Protein AF-A0A258F8Z8-F1 (afdb_monomer_lite)

Structure (mmCIF, N/CA/C/O backbone):
data_AF-A0A258F8Z8-F1
#
_entry.id   AF-A0A258F8Z8-F1
#
loop_
_atom_site.group_PDB
_atom_site.id
_atom_site.type_symbol
_atom_site.label_atom_id
_atom_site.label_alt_id
_atom_site.label_comp_id
_atom_site.label_asym_id
_atom_site.label_entity_id
_atom_site.label_seq_id
_atom_site.pdbx_PDB_ins_code
_atom_site.Cartn_x
_atom_site.Cartn_y
_atom_site.Cartn_z
_atom_site.occupancy
_atom_site.B_iso_or_equiv
_atom_site.auth_seq_id
_atom_site.auth_comp_id
_atom_site.auth_asym_id
_atom_site.auth_atom_id
_atom_site.pdbx_PDB_model_num
ATOM 1 N N . PRO A 1 1 ? -14.882 12.224 1.139 1.00 86.50 1 PRO A N 1
ATOM 2 C CA . PRO A 1 1 ? -14.019 11.338 1.958 1.00 86.50 1 PRO A CA 1
ATOM 3 C C . PRO A 1 1 ? -13.724 10.026 1.216 1.00 86.50 1 PRO A C 1
ATOM 5 O O . PRO A 1 1 ? -14.561 9.597 0.428 1.00 86.50 1 PRO A O 1
ATOM 8 N N . PHE A 1 2 ? -12.548 9.430 1.429 1.00 91.31 2 PHE A N 1
ATOM 9 C CA . PHE A 1 2 ? -12.194 8.117 0.872 1.00 91.31 2 PHE A CA 1
ATOM 10 C C . PHE A 1 2 ? -12.499 6.996 1.881 1.00 91.31 2 PHE A C 1
ATOM 12 O O . PHE A 1 2 ? -12.669 7.272 3.069 1.00 91.31 2 PHE A O 1
ATOM 19 N N . ASP A 1 3 ? -12.576 5.751 1.404 1.00 95.31 3 ASP A N 1
ATOM 20 C CA . ASP A 1 3 ? -12.782 4.550 2.224 1.00 95.31 3 ASP A CA 1
ATOM 21 C C . ASP A 1 3 ? -11.467 3.754 2.314 1.00 95.31 3 ASP A C 1
ATOM 23 O O . ASP A 1 3 ? -11.030 3.211 1.292 1.00 95.31 3 ASP A O 1
ATOM 27 N N . PRO A 1 4 ? -10.824 3.661 3.495 1.00 94.94 4 PRO A N 1
ATOM 28 C CA . PRO A 1 4 ? -9.562 2.937 3.668 1.00 94.94 4 PRO A CA 1
ATOM 29 C C . PRO A 1 4 ? -9.626 1.468 3.231 1.00 94.94 4 PRO A C 1
ATOM 31 O O . PRO A 1 4 ? -8.634 0.930 2.741 1.00 94.94 4 PRO A O 1
ATOM 34 N N . THR A 1 5 ? -10.798 0.833 3.333 1.00 95.56 5 THR A N 1
ATOM 35 C CA . THR A 1 5 ? -10.990 -0.577 2.960 1.00 95.56 5 THR A CA 1
ATOM 36 C C . THR A 1 5 ? -11.029 -0.800 1.450 1.00 95.56 5 THR A C 1
ATOM 38 O O . THR A 1 5 ? -10.843 -1.922 0.993 1.00 95.56 5 THR A O 1
ATOM 41 N N . ARG A 1 6 ? -11.251 0.268 0.673 1.00 95.44 6 ARG A N 1
ATOM 42 C CA . ARG A 1 6 ? -11.327 0.251 -0.797 1.00 95.44 6 ARG A CA 1
ATOM 43 C C . ARG A 1 6 ? -10.240 1.093 -1.461 1.00 95.44 6 ARG A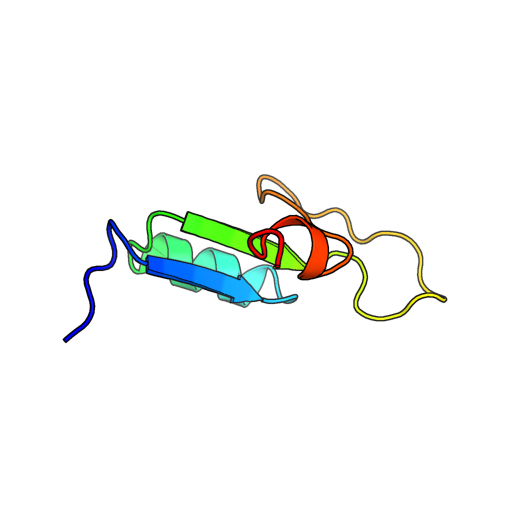 C 1
ATOM 45 O O . ARG A 1 6 ? -10.290 1.324 -2.667 1.00 95.44 6 ARG A O 1
ATOM 52 N N . THR A 1 7 ? -9.290 1.595 -0.679 1.00 94.69 7 THR A N 1
ATOM 53 C CA . THR A 1 7 ? -8.229 2.478 -1.162 1.00 94.69 7 THR A CA 1
ATOM 54 C C . THR A 1 7 ? -6.967 1.674 -1.431 1.00 94.69 7 THR A C 1
ATOM 56 O O . THR A 1 7 ? -6.544 0.890 -0.585 1.00 94.69 7 THR A O 1
ATOM 59 N N . LEU A 1 8 ? -6.370 1.892 -2.605 1.00 92.69 8 LEU A N 1
ATOM 60 C CA . LEU A 1 8 ? -5.021 1.446 -2.937 1.00 92.69 8 LEU A CA 1
ATOM 61 C C . LEU A 1 8 ? -4.035 2.574 -2.650 1.00 92.69 8 LEU A C 1
ATOM 63 O O . LEU A 1 8 ? -4.203 3.683 -3.156 1.00 92.69 8 LEU A O 1
ATOM 67 N N . PHE A 1 9 ? -3.007 2.278 -1.862 1.00 92.94 9 PHE A N 1
ATOM 68 C CA . PHE A 1 9 ? -1.897 3.182 -1.598 1.00 92.94 9 PHE A CA 1
ATOM 69 C C . PHE A 1 9 ? -0.597 2.583 -2.145 1.00 92.94 9 PHE A C 1
ATOM 71 O O . PHE A 1 9 ? -0.284 1.421 -1.878 1.00 92.94 9 PHE A O 1
ATOM 78 N N . VAL A 1 10 ? 0.128 3.370 -2.942 1.00 90.88 10 VAL A N 1
ATOM 79 C CA . VAL A 1 10 ? 1.325 2.936 -3.674 1.00 90.88 10 VAL A CA 1
ATOM 80 C C . VAL A 1 10 ? 2.477 3.887 -3.365 1.00 90.88 10 VAL A C 1
ATOM 82 O O . VAL A 1 10 ? 2.316 5.091 -3.548 1.00 90.88 10 VAL A O 1
ATOM 85 N N . ASP A 1 11 ? 3.613 3.361 -2.909 1.00 88.50 11 ASP A N 1
ATOM 86 C CA . ASP A 1 11 ? 4.790 4.150 -2.510 1.00 88.50 11 ASP A CA 1
ATOM 87 C C . ASP A 1 11 ? 6.080 3.304 -2.625 1.00 88.50 11 ASP A C 1
ATOM 89 O O . ASP A 1 11 ? 6.017 2.073 -2.666 1.00 88.50 11 ASP A O 1
ATOM 93 N N . ASP A 1 12 ? 7.255 3.929 -2.703 1.00 84.62 12 ASP A N 1
ATOM 94 C CA . ASP A 1 12 ? 8.566 3.254 -2.759 1.00 84.62 12 ASP A CA 1
ATOM 95 C C . ASP A 1 12 ? 9.289 3.217 -1.394 1.00 84.62 12 ASP A C 1
ATOM 97 O O . ASP A 1 12 ? 10.372 2.634 -1.249 1.00 84.62 12 ASP A O 1
ATOM 101 N N . SER A 1 13 ? 8.673 3.802 -0.365 1.00 86.50 13 SER A N 1
ATOM 102 C CA . SER A 1 13 ? 9.175 3.883 1.001 1.00 86.50 13 SER A CA 1
ATOM 103 C C . SER A 1 13 ? 8.458 2.900 1.931 1.00 86.50 13 SER A C 1
ATOM 105 O O . SER A 1 13 ? 7.313 3.107 2.343 1.00 86.50 13 SER A O 1
ATOM 107 N N . LEU A 1 14 ? 9.164 1.845 2.358 1.00 87.31 14 LEU A N 1
ATOM 108 C CA . LEU A 1 14 ? 8.655 0.873 3.342 1.00 87.31 14 LEU A CA 1
ATOM 109 C C . LEU A 1 14 ? 8.150 1.527 4.650 1.00 87.31 14 LEU A C 1
ATOM 111 O O . LEU A 1 14 ? 7.092 1.122 5.140 1.00 87.31 14 LEU A O 1
ATOM 115 N N . PRO A 1 15 ? 8.814 2.556 5.226 1.00 90.69 15 PRO A N 1
ATOM 116 C CA . PRO A 1 15 ? 8.270 3.284 6.376 1.00 90.69 15 PRO A CA 1
ATOM 117 C C . PRO A 1 15 ? 6.907 3.944 6.113 1.00 90.69 15 PRO A C 1
ATOM 119 O O . PRO A 1 15 ? 6.050 3.978 7.002 1.00 90.69 15 PRO A O 1
ATOM 122 N N . VAL A 1 16 ? 6.683 4.452 4.897 1.00 92.44 16 VAL A N 1
ATOM 123 C CA . VAL A 1 16 ? 5.413 5.085 4.514 1.00 92.44 16 VAL A CA 1
ATOM 124 C C . VAL A 1 16 ? 4.329 4.022 4.345 1.00 92.44 16 VAL A C 1
ATOM 126 O O . VAL A 1 16 ? 3.246 4.170 4.910 1.00 92.44 16 VAL A O 1
ATOM 129 N N . LEU A 1 17 ? 4.630 2.904 3.678 1.00 92.62 17 LEU A N 1
ATOM 130 C CA . LEU A 1 17 ? 3.699 1.777 3.534 1.00 92.62 17 LEU A CA 1
ATOM 131 C C . LEU A 1 17 ? 3.298 1.179 4.888 1.00 92.62 17 LEU A C 1
ATOM 133 O O . LEU A 1 17 ? 2.123 0.900 5.129 1.00 92.62 17 LEU A O 1
ATOM 137 N N . ASN A 1 18 ? 4.246 1.054 5.817 1.00 93.12 18 ASN A N 1
ATOM 138 C CA . ASN A 1 18 ? 3.955 0.629 7.183 1.00 93.12 18 ASN A CA 1
ATOM 139 C C . ASN A 1 18 ? 3.041 1.617 7.924 1.00 93.12 18 ASN A C 1
ATOM 141 O O . ASN A 1 18 ? 2.143 1.193 8.654 1.00 93.12 18 ASN A O 1
ATOM 145 N N . SER A 1 19 ? 3.215 2.921 7.701 1.00 95.81 19 SER A N 1
ATOM 146 C CA . SER A 1 19 ? 2.334 3.947 8.272 1.00 95.81 19 SER A CA 1
ATOM 147 C C . SER A 1 19 ? 0.923 3.876 7.676 1.00 95.81 19 SER A C 1
ATOM 149 O O . SER A 1 19 ? -0.060 3.954 8.411 1.00 95.81 19 SER A O 1
ATOM 151 N N . ALA A 1 20 ? 0.805 3.647 6.365 1.00 94.75 20 ALA A N 1
ATOM 152 C CA . ALA A 1 20 ? -0.474 3.443 5.683 1.00 94.75 20 ALA A CA 1
ATOM 153 C C . ALA A 1 20 ? -1.203 2.178 6.176 1.00 94.75 20 ALA A C 1
ATOM 155 O O . ALA A 1 20 ? -2.418 2.201 6.389 1.00 94.75 20 ALA A O 1
ATOM 156 N N . ARG A 1 21 ? -0.458 1.097 6.445 1.00 94.00 21 ARG A N 1
ATOM 157 C CA . ARG A 1 21 ? -0.983 -0.116 7.090 1.00 94.00 21 ARG A CA 1
ATOM 158 C C . ARG A 1 21 ? -1.529 0.177 8.483 1.00 94.00 21 ARG A C 1
ATOM 160 O O . ARG A 1 21 ? -2.645 -0.223 8.793 1.00 94.00 21 ARG A O 1
ATOM 167 N N . ALA A 1 22 ? -0.7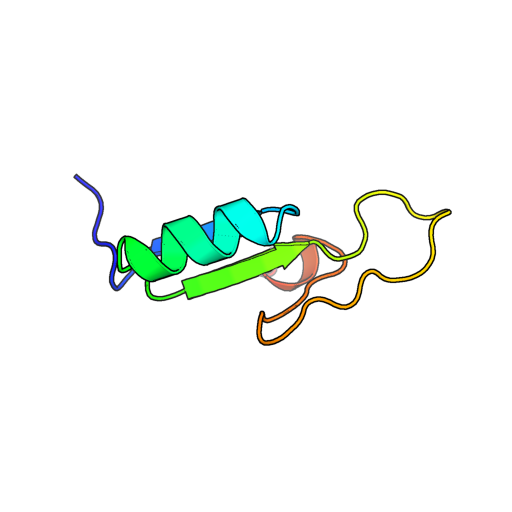64 0.897 9.304 1.00 96.12 22 ALA A N 1
ATOM 168 C CA . ALA A 1 22 ? -1.182 1.282 10.652 1.00 96.12 22 ALA A CA 1
ATOM 169 C C . ALA A 1 22 ? -2.404 2.218 10.646 1.00 96.12 22 ALA A C 1
ATOM 171 O O . ALA A 1 22 ? -3.228 2.157 11.554 1.00 96.12 22 ALA A O 1
ATOM 172 N N . TYR A 1 23 ? -2.549 3.045 9.606 1.00 95.69 23 TYR A N 1
ATOM 173 C CA . TYR A 1 23 ? -3.730 3.882 9.385 1.00 95.69 23 TYR A CA 1
ATOM 174 C C . TYR A 1 23 ? -4.986 3.073 9.001 1.00 95.69 23 TYR A C 1
ATOM 176 O O . TYR A 1 23 ? -6.103 3.549 9.194 1.00 95.69 23 TYR A O 1
ATOM 184 N N . GLY A 1 24 ? -4.824 1.848 8.490 1.00 95.81 24 GLY A N 1
ATOM 185 C CA . GLY A 1 24 ? -5.929 0.955 8.129 1.00 95.81 24 GLY A CA 1
ATOM 186 C C . GLY A 1 24 ? -6.273 0.932 6.639 1.00 95.81 24 GLY A C 1
ATOM 187 O O . GLY A 1 24 ? -7.380 0.528 6.283 1.00 95.81 24 GLY A O 1
ATOM 188 N N . ILE A 1 25 ? -5.359 1.357 5.758 1.00 96.50 25 ILE A N 1
ATOM 189 C CA . ILE A 1 25 ? -5.533 1.158 4.313 1.00 96.50 25 ILE A CA 1
ATOM 190 C C . ILE A 1 25 ? -5.362 -0.329 3.993 1.00 96.50 25 ILE A C 1
ATOM 192 O O . ILE A 1 25 ? -4.337 -0.925 4.323 1.00 96.50 25 ILE A O 1
ATOM 196 N N . ALA A 1 26 ? -6.367 -0.926 3.349 1.00 93.75 26 ALA A N 1
ATOM 197 C CA . ALA A 1 26 ? -6.404 -2.367 3.107 1.00 93.75 26 ALA A CA 1
ATOM 198 C C . ALA A 1 26 ? -5.503 -2.825 1.950 1.00 93.75 26 ALA A C 1
ATOM 200 O O . ALA A 1 26 ? -5.030 -3.961 1.961 1.00 93.75 26 ALA A O 1
ATOM 201 N N . HIS A 1 27 ? -5.268 -1.969 0.952 1.00 93.19 27 HIS A N 1
ATOM 202 C CA . HIS A 1 27 ? -4.489 -2.324 -0.232 1.00 93.19 27 HIS A CA 1
ATOM 203 C C . HIS A 1 27 ? -3.216 -1.479 -0.309 1.00 93.19 27 HIS A C 1
ATOM 205 O O . HIS A 1 27 ? -3.276 -0.259 -0.467 1.00 93.19 27 HIS A O 1
ATOM 211 N N . LEU A 1 28 ? -2.063 -2.139 -0.203 1.00 92.56 28 LEU A N 1
ATOM 212 C CA . LEU A 1 28 ? -0.741 -1.515 -0.160 1.00 92.56 28 LEU A CA 1
ATOM 213 C C . LEU A 1 28 ? 0.149 -2.142 -1.226 1.00 92.56 28 LEU A C 1
ATOM 215 O O . LEU A 1 28 ? 0.198 -3.368 -1.343 1.00 92.56 28 LEU A O 1
ATOM 219 N N . LEU A 1 29 ? 0.847 -1.304 -1.985 1.00 91.06 29 LEU A N 1
ATOM 220 C CA . LEU A 1 29 ? 1.703 -1.741 -3.078 1.00 91.06 29 LEU A CA 1
ATOM 221 C C . LEU A 1 29 ? 3.045 -1.007 -3.034 1.00 91.06 29 LEU A C 1
ATOM 223 O O . LEU A 1 29 ? 3.086 0.221 -2.989 1.00 91.06 29 LEU A O 1
ATOM 227 N N . ALA A 1 30 ? 4.136 -1.765 -3.056 1.00 89.44 30 ALA A N 1
ATOM 228 C CA . ALA A 1 30 ? 5.487 -1.228 -3.072 1.00 89.44 30 ALA A CA 1
ATOM 229 C C . ALA A 1 30 ? 6.010 -1.081 -4.504 1.00 89.44 30 ALA A C 1
ATOM 231 O O . ALA A 1 30 ? 5.835 -1.976 -5.336 1.00 89.44 30 ALA A O 1
ATOM 232 N N . ILE A 1 31 ? 6.710 0.020 -4.781 1.00 83.06 31 ILE A N 1
ATOM 233 C CA . ILE A 1 31 ? 7.500 0.180 -6.008 1.00 83.06 31 ILE A CA 1
ATOM 234 C C . ILE A 1 31 ? 8.952 -0.158 -5.680 1.00 83.06 31 ILE A C 1
ATOM 236 O O . ILE A 1 31 ? 9.702 0.653 -5.146 1.00 83.06 31 ILE A O 1
ATOM 240 N N . CYS A 1 32 ? 9.359 -1.383 -5.998 1.00 69.88 32 CYS A N 1
ATOM 241 C CA . CYS A 1 32 ? 10.658 -1.928 -5.577 1.00 69.88 32 CYS A CA 1
ATOM 242 C C . CYS A 1 32 ? 11.805 -1.578 -6.526 1.00 69.88 32 CYS A C 1
ATOM 244 O O . CYS A 1 32 ? 12.943 -1.995 -6.304 1.00 69.88 32 CYS A O 1
ATOM 246 N N . ASN A 1 33 ? 11.495 -0.828 -7.587 1.00 68.50 33 ASN A N 1
ATOM 247 C CA . ASN A 1 33 ? 12.438 -0.467 -8.631 1.00 68.50 33 ASN A CA 1
ATOM 248 C C . ASN A 1 33 ? 12.300 1.013 -9.049 1.00 68.50 33 ASN A C 1
ATOM 250 O O . ASN A 1 33 ? 11.911 1.301 -10.180 1.00 68.50 33 ASN A O 1
ATOM 254 N N . PRO A 1 34 ? 12.579 1.977 -8.149 1.00 57.09 34 PRO A N 1
ATOM 255 C CA . PRO A 1 34 ? 12.533 3.399 -8.497 1.00 57.09 34 PRO A CA 1
ATOM 256 C C . PRO A 1 34 ? 13.714 3.834 -9.387 1.00 57.09 34 PRO A C 1
ATOM 258 O O . PRO A 1 34 ? 13.644 4.875 -10.034 1.00 57.09 34 PRO A O 1
ATOM 261 N N . ASP A 1 35 ? 14.788 3.036 -9.455 1.00 57.81 35 ASP A N 1
ATOM 262 C CA . ASP A 1 35 ? 15.982 3.301 -10.259 1.00 57.81 35 ASP A CA 1
ATOM 263 C C . ASP A 1 35 ? 16.434 2.009 -10.953 1.00 57.81 35 ASP A C 1
ATOM 265 O O . ASP A 1 35 ? 16.907 1.078 -10.303 1.00 57.81 35 ASP A O 1
ATOM 269 N N . SER A 1 36 ? 16.313 1.959 -12.285 1.00 57.00 36 SER A N 1
ATOM 270 C CA . SER A 1 36 ? 16.617 0.787 -13.127 1.00 57.00 36 SER A CA 1
ATOM 271 C C . SER A 1 36 ? 18.077 0.316 -13.067 1.00 57.00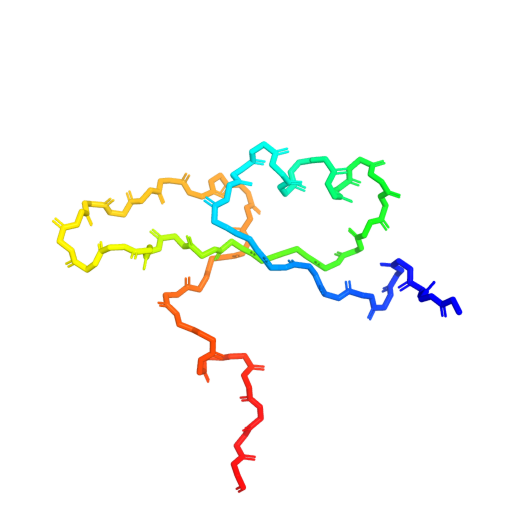 36 SER A C 1
ATOM 273 O O . SER A 1 36 ? 18.440 -0.676 -13.702 1.00 57.00 36 SER A O 1
ATOM 275 N N . ARG A 1 37 ? 18.927 1.035 -12.328 1.00 55.09 37 ARG A N 1
ATOM 276 C CA . ARG A 1 37 ? 20.355 0.760 -12.149 1.00 55.09 37 ARG A CA 1
ATOM 277 C C . ARG A 1 37 ? 20.701 0.204 -10.771 1.00 55.09 37 ARG A C 1
ATOM 279 O O . ARG A 1 37 ? 21.858 -0.162 -10.563 1.00 55.09 37 ARG A O 1
ATOM 286 N N . GLN A 1 38 ? 19.752 0.165 -9.837 1.00 57.31 38 GLN A N 1
ATOM 287 C CA . GLN A 1 38 ? 19.989 -0.309 -8.477 1.00 57.31 38 GLN A CA 1
ATOM 288 C C . GLN A 1 38 ? 19.446 -1.730 -8.278 1.00 57.31 38 GLN A C 1
ATOM 290 O O . GLN A 1 38 ? 18.468 -2.121 -8.916 1.00 57.31 38 GLN A O 1
ATOM 295 N N . PRO A 1 39 ? 20.096 -2.540 -7.424 1.00 57.59 39 PRO A N 1
ATOM 296 C CA . PRO A 1 39 ? 19.604 -3.870 -7.102 1.00 57.59 39 PRO A CA 1
ATOM 297 C C . PRO A 1 39 ? 18.233 -3.779 -6.423 1.00 57.59 39 PRO A C 1
ATOM 299 O O . PRO A 1 39 ? 17.975 -2.855 -5.651 1.00 57.59 39 PRO A O 1
ATOM 302 N N . HIS A 1 40 ? 17.376 -4.758 -6.721 1.00 60.19 40 HIS A N 1
ATOM 303 C CA . HIS A 1 40 ? 16.042 -4.899 -6.143 1.00 60.19 40 HIS A CA 1
ATOM 304 C C . HIS A 1 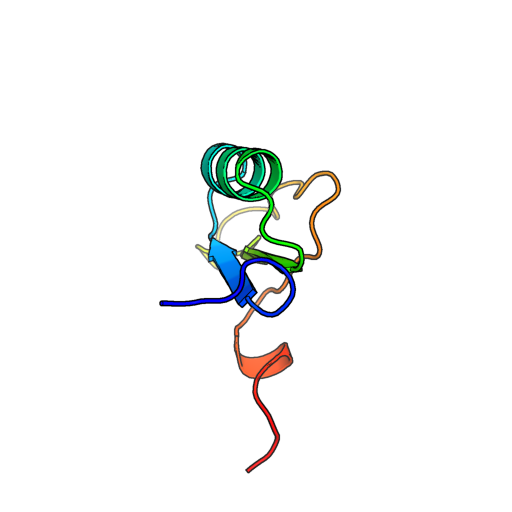40 ? 16.081 -4.672 -4.627 1.00 60.19 40 HIS A C 1
ATOM 306 O O . HIS A 1 40 ? 16.796 -5.379 -3.913 1.00 60.19 40 HIS A O 1
ATOM 312 N N . LYS A 1 41 ? 15.309 -3.695 -4.138 1.00 64.19 41 LYS A N 1
ATOM 313 C CA . LYS A 1 41 ? 15.061 -3.577 -2.701 1.00 64.19 41 LYS A CA 1
ATOM 314 C C . LYS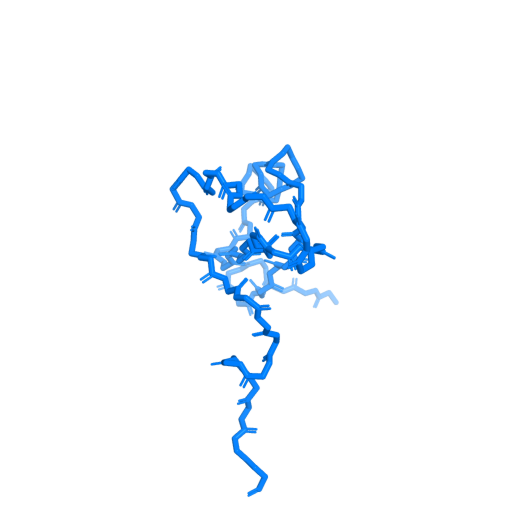 A 1 41 ? 14.186 -4.745 -2.267 1.00 64.19 41 LYS A C 1
ATOM 316 O O . LYS A 1 41 ? 13.212 -5.078 -2.944 1.00 64.19 41 LYS A O 1
ATOM 321 N N . ASP A 1 42 ? 14.554 -5.350 -1.146 1.00 66.00 42 ASP A N 1
ATOM 322 C CA . ASP A 1 42 ? 13.727 -6.348 -0.483 1.00 66.00 42 ASP A CA 1
ATOM 323 C C . ASP A 1 42 ? 12.471 -5.632 0.024 1.00 66.00 42 ASP A C 1
ATOM 325 O O . ASP A 1 42 ? 12.564 -4.702 0.826 1.00 66.00 42 ASP A O 1
ATOM 329 N N . CYS A 1 43 ? 11.312 -5.978 -0.527 1.00 64.56 43 CYS A N 1
ATOM 330 C CA . CYS A 1 43 ? 10.062 -5.257 -0.275 1.00 64.56 43 CYS A CA 1
ATOM 331 C C . CYS A 1 43 ? 9.255 -5.825 0.892 1.00 64.56 43 CYS A C 1
ATOM 333 O O . CYS A 1 43 ? 8.064 -5.540 1.022 1.00 64.56 43 CYS A O 1
ATOM 335 N N . GLU A 1 44 ? 9.933 -6.580 1.760 1.00 74.12 44 GLU A N 1
ATOM 336 C CA . GLU A 1 44 ? 9.354 -7.246 2.923 1.00 74.12 44 GLU A CA 1
ATOM 337 C C . GLU A 1 44 ? 8.070 -8.006 2.528 1.00 74.12 44 GLU A C 1
ATOM 339 O O . GLU A 1 44 ? 8.056 -8.738 1.538 1.00 74.12 44 GLU A O 1
ATOM 344 N N . ASP A 1 45 ? 6.983 -7.813 3.278 1.00 75.88 45 ASP A N 1
ATOM 345 C CA . ASP A 1 45 ? 5.690 -8.468 3.064 1.00 75.88 45 ASP A CA 1
ATOM 346 C C . ASP A 1 45 ? 4.781 -7.728 2.056 1.00 75.88 45 ASP A C 1
ATOM 348 O O . ASP A 1 45 ? 3.617 -8.101 1.877 1.00 75.88 45 ASP A O 1
ATOM 352 N N . PHE A 1 46 ? 5.253 -6.650 1.416 1.00 79.44 46 PHE A N 1
ATOM 353 C CA . PHE A 1 46 ? 4.429 -5.868 0.493 1.00 79.44 46 PHE A CA 1
ATOM 354 C C . PHE A 1 46 ? 4.418 -6.468 -0.912 1.00 79.44 46 PHE A C 1
ATOM 356 O O . PHE A 1 46 ? 5.444 -6.872 -1.460 1.00 79.44 46 PHE A O 1
ATOM 363 N N . ILE A 1 47 ? 3.239 -6.449 -1.545 1.00 77.25 47 ILE A N 1
ATOM 364 C CA . ILE A 1 47 ? 3.126 -6.773 -2.967 1.00 77.25 47 ILE A CA 1
ATOM 365 C C . ILE A 1 47 ? 3.907 -5.713 -3.744 1.00 77.25 47 ILE A C 1
ATOM 367 O O . ILE A 1 47 ? 3.648 -4.516 -3.636 1.00 77.25 47 ILE A O 1
ATOM 371 N N . ALA A 1 48 ? 4.873 -6.182 -4.519 1.00 78.38 48 ALA A N 1
ATOM 372 C CA . ALA A 1 48 ? 5.822 -5.374 -5.257 1.00 78.38 48 ALA A CA 1
ATOM 373 C C . ALA A 1 48 ? 5.450 -5.294 -6.739 1.00 78.38 48 ALA A C 1
ATOM 375 O O . ALA A 1 48 ? 5.235 -6.326 -7.379 1.00 78.38 48 ALA A O 1
ATOM 376 N N . ILE A 1 49 ? 5.462 -4.092 -7.314 1.00 78.12 49 ILE A N 1
ATOM 377 C CA . ILE A 1 49 ? 5.473 -3.903 -8.770 1.00 78.12 49 ILE A CA 1
ATOM 378 C C . ILE A 1 49 ? 6.746 -3.189 -9.216 1.00 78.12 49 ILE A C 1
ATOM 380 O O . ILE A 1 49 ? 7.312 -2.365 -8.500 1.00 78.12 49 ILE A O 1
ATOM 384 N N . ASP A 1 50 ? 7.191 -3.513 -10.428 1.00 76.06 50 ASP A N 1
ATOM 385 C CA . ASP A 1 50 ? 8.279 -2.811 -11.115 1.00 76.06 50 ASP A CA 1
ATOM 386 C C . ASP A 1 50 ? 7.781 -1.613 -11.940 1.00 76.06 50 ASP A C 1
ATOM 388 O O . ASP A 1 50 ? 8.567 -0.749 -12.316 1.00 76.06 50 ASP A O 1
ATOM 392 N N . SER A 1 51 ? 6.479 -1.558 -12.231 1.00 75.00 51 SER A N 1
ATOM 393 C CA . SER A 1 51 ? 5.837 -0.516 -13.024 1.00 75.00 51 SER A CA 1
ATOM 394 C C . SER A 1 51 ? 4.333 -0.490 -12.773 1.00 75.00 51 SER A C 1
ATOM 396 O O . SER A 1 51 ? 3.688 -1.537 -12.662 1.00 75.00 51 SER A O 1
ATOM 398 N N . PHE A 1 52 ? 3.752 0.714 -12.771 1.00 77.69 52 PHE A N 1
ATOM 399 C CA . PHE A 1 52 ? 2.302 0.918 -12.696 1.00 77.69 52 PHE A CA 1
ATOM 400 C C . PHE A 1 52 ? 1.541 0.221 -13.826 1.00 77.69 52 PHE A C 1
ATOM 402 O O . PHE A 1 52 ? 0.391 -0.160 -13.637 1.00 77.69 52 PHE A O 1
ATOM 409 N N . ALA A 1 53 ? 2.178 -0.012 -14.978 1.00 79.50 53 ALA A N 1
ATOM 410 C CA . ALA A 1 53 ? 1.550 -0.699 -16.104 1.00 79.50 53 ALA A CA 1
ATOM 411 C C . ALA A 1 53 ? 1.012 -2.095 -15.736 1.00 79.50 53 ALA A C 1
ATOM 413 O O . ALA A 1 53 ? 0.049 -2.542 -16.343 1.00 79.50 53 ALA A O 1
ATOM 414 N N . ARG A 1 54 ? 1.574 -2.767 -14.718 1.00 78.12 54 ARG A N 1
ATOM 415 C CA . ARG A 1 54 ? 1.085 -4.082 -14.267 1.00 78.12 54 ARG A CA 1
ATOM 416 C C . ARG A 1 54 ? -0.267 -4.043 -13.551 1.00 78.12 54 ARG A C 1
ATOM 418 O O . AR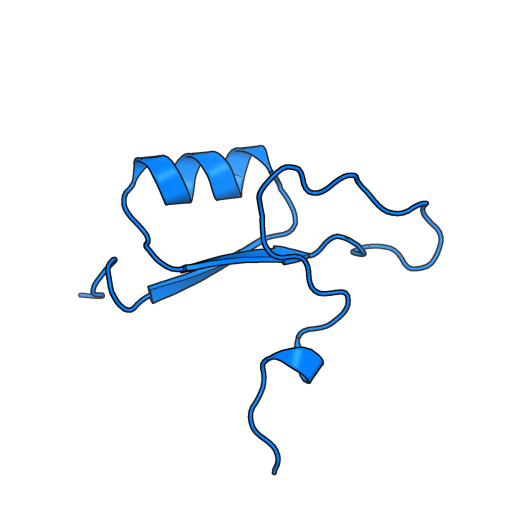G A 1 54 ? -0.879 -5.093 -13.386 1.00 78.12 54 ARG A O 1
ATOM 425 N N . VAL A 1 55 ? -0.694 -2.877 -13.065 1.00 81.25 55 VAL A N 1
ATOM 426 C CA . VAL A 1 55 ? -1.922 -2.718 -12.260 1.00 81.25 55 VAL A CA 1
ATOM 427 C C . VAL A 1 55 ? -2.950 -1.798 -12.912 1.00 81.25 55 VAL A C 1
ATOM 429 O O . VAL A 1 55 ? -4.048 -1.635 -12.383 1.00 81.25 55 VAL A O 1
ATOM 432 N N . MET A 1 56 ? -2.607 -1.199 -14.053 1.00 83.31 56 MET A N 1
ATOM 433 C CA . MET A 1 56 ? -3.537 -0.405 -14.846 1.00 83.31 56 MET A CA 1
ATOM 434 C C . MET A 1 56 ? -4.373 -1.326 -15.745 1.00 83.31 56 MET A C 1
ATOM 436 O O . MET A 1 56 ? -3.854 -2.332 -16.224 1.00 83.31 56 MET A O 1
ATOM 440 N N . PRO A 1 57 ? -5.657 -1.010 -15.971 1.00 82.06 57 PRO A N 1
ATOM 441 C CA . PRO A 1 57 ? -6.485 -1.763 -16.903 1.00 82.06 57 PRO A CA 1
ATOM 442 C C . PRO A 1 57 ? -5.940 -1.655 -18.332 1.00 82.06 57 PRO A C 1
ATOM 444 O O . PRO A 1 57 ? -5.369 -0.627 -18.708 1.00 82.06 57 PRO A O 1
ATOM 447 N N . ASP A 1 58 ? -6.159 -2.708 -19.121 1.00 79.94 58 ASP A N 1
ATOM 448 C CA . ASP A 1 58 ? -5.932 -2.670 -20.564 1.00 79.94 58 ASP A CA 1
ATOM 449 C C . ASP A 1 58 ? -6.807 -1.577 -21.205 1.00 79.94 58 ASP A C 1
ATOM 451 O O . ASP A 1 58 ? -7.897 -1.266 -20.709 1.00 79.94 58 ASP A O 1
ATOM 455 N N . ALA A 1 59 ? -6.298 -0.973 -22.282 1.00 69.12 59 ALA A N 1
ATOM 456 C CA . ALA A 1 59 ? -6.985 0.087 -23.022 1.00 69.12 59 ALA A CA 1
ATOM 457 C C . ALA A 1 59 ? -8.214 -0.419 -23.793 1.00 69.12 59 ALA A C 1
ATOM 459 O O . ALA A 1 59 ? -8.152 -1.542 -24.346 1.00 69.12 59 ALA A O 1
#

Sequence (59 aa):
PFDPTRTLFVDDSLPVLNSARAYGIAHLLAICNPDSRQPHKDCEDFIAIDSFARVMPDA

pLDDT: mean 82.0, std 12.69, range [55.09, 96.5]

Radius of gyration: 12.29 Å; chains: 1; bounding box: 34×20×34 Å

Secondary structure (DSSP, 8-state):
---GGG-EEEES-HHHHHHHHHHT-SEEEEE--SSTTS-----TTSEEES-GGGTSPP-

Foldseek 3Di:
DDDLDPDADEEQDLVVQVVSVVVRRNHYEHQQPPDVPDPGDPNDPHHYDVDCVVVDDDD